Protein AF-A0AA51U1P5-F1 (afdb_monomer_lite)

Radius of gyration: 16.76 Å; chains: 1; bounding box: 39×20×48 Å

Secondary structure (DSSP, 8-state):
--HHHHHHHHHHHHHHHHHHHHHHHHHHHHHHHHTT---HHHHHHHHHHHHHHHHHHHHHHHHHHHHHHHHH-STHHHHHS-HHHHHHHHHHHHHHHHHHHHHHHHHHHHTT-TTHHHHHHHHHHHHHHHHHHHHHHHHHHH-

Structure (mmCIF, N/CA/C/O backbone):
data_AF-A0AA51U1P5-F1
#
_entry.id   AF-A0AA51U1P5-F1
#
loop_
_atom_site.group_PDB
_atom_site.id
_atom_site.type_symbol
_atom_site.label_atom_id
_atom_site.label_alt_id
_atom_site.label_comp_id
_atom_site.label_asym_id
_atom_site.label_entity_id
_atom_site.label_seq_id
_atom_site.pdbx_PDB_ins_code
_atom_site.Cartn_x
_atom_site.Cartn_y
_atom_site.Cartn_z
_atom_site.occupancy
_atom_site.B_iso_or_equiv
_atom_site.auth_seq_id
_atom_site.auth_comp_id
_atom_site.auth_asym_id
_atom_site.auth_atom_id
_atom_site.pdbx_PDB_model_num
ATOM 1 N N . MET A 1 1 ? 10.752 7.953 -23.732 1.00 62.84 1 MET A N 1
ATOM 2 C CA . MET A 1 1 ? 9.687 6.988 -23.370 1.00 62.84 1 MET A CA 1
ATOM 3 C C . MET A 1 1 ? 8.510 7.213 -24.301 1.00 62.84 1 MET A C 1
ATOM 5 O O . MET A 1 1 ? 8.144 8.365 -24.485 1.00 62.84 1 MET A O 1
ATOM 9 N N . GLY A 1 2 ? 7.945 6.164 -24.907 1.00 87.19 2 GLY A N 1
ATOM 10 C CA . GLY A 1 2 ? 6.684 6.298 -25.647 1.00 87.19 2 GLY A CA 1
ATOM 11 C C . GLY A 1 2 ? 5.514 6.608 -24.707 1.00 87.19 2 GLY A C 1
ATOM 12 O O . GLY A 1 2 ? 5.591 6.294 -23.517 1.00 87.19 2 GLY A O 1
ATOM 13 N N . ILE A 1 3 ? 4.432 7.190 -25.235 1.00 91.81 3 ILE A N 1
ATOM 14 C CA . ILE A 1 3 ? 3.261 7.616 -24.445 1.00 91.81 3 ILE A CA 1
ATOM 15 C C . ILE A 1 3 ? 2.675 6.490 -23.579 1.00 91.81 3 ILE A C 1
ATOM 17 O O . ILE A 1 3 ? 2.326 6.719 -22.426 1.00 91.81 3 ILE A O 1
ATOM 21 N N . VAL A 1 4 ? 2.679 5.254 -24.087 1.00 89.25 4 VAL A N 1
ATOM 22 C CA . VAL A 1 4 ? 2.234 4.056 -23.358 1.00 89.25 4 VAL A CA 1
ATOM 23 C C . VAL A 1 4 ? 3.053 3.831 -22.083 1.00 89.25 4 VAL A C 1
ATOM 25 O O . VAL A 1 4 ? 2.482 3.622 -21.017 1.00 89.25 4 VAL A O 1
ATOM 28 N N . ASN A 1 5 ? 4.383 3.936 -22.152 1.00 90.06 5 ASN A N 1
ATOM 29 C CA . ASN A 1 5 ? 5.251 3.728 -20.988 1.00 90.06 5 ASN A CA 1
ATOM 30 C C . ASN A 1 5 ? 5.085 4.841 -19.947 1.00 90.06 5 ASN A C 1
ATOM 32 O O . ASN A 1 5 ? 5.134 4.562 -18.752 1.00 90.06 5 ASN A O 1
ATOM 36 N N . SER A 1 6 ? 4.846 6.080 -20.384 1.00 92.50 6 SER A N 1
ATOM 37 C CA . SER A 1 6 ? 4.551 7.194 -19.477 1.00 92.50 6 SER A CA 1
ATOM 38 C C . SER A 1 6 ? 3.216 6.999 -18.751 1.00 92.50 6 SER A C 1
ATOM 40 O O . SER A 1 6 ? 3.145 7.216 -17.544 1.00 92.50 6 SER A O 1
ATOM 42 N N . LEU A 1 7 ? 2.175 6.534 -19.455 1.00 94.00 7 LEU A N 1
ATOM 43 C CA . LEU A 1 7 ? 0.873 6.222 -18.854 1.00 94.00 7 LEU A CA 1
ATOM 44 C C . LEU A 1 7 ? 0.958 5.046 -17.872 1.00 94.00 7 LEU A C 1
ATOM 46 O O . LEU A 1 7 ? 0.391 5.121 -16.785 1.00 94.00 7 LEU A O 1
ATOM 50 N N . LEU A 1 8 ? 1.703 3.990 -18.213 1.00 94.12 8 LEU A N 1
ATOM 51 C CA . LEU A 1 8 ? 1.937 2.857 -17.312 1.00 94.12 8 LEU A CA 1
ATOM 52 C C . LEU A 1 8 ? 2.691 3.280 -16.051 1.00 94.12 8 LEU A C 1
ATOM 54 O O . LEU A 1 8 ? 2.328 2.859 -14.955 1.00 94.12 8 LEU A O 1
ATOM 58 N N . LEU A 1 9 ? 3.712 4.128 -16.193 1.00 93.81 9 LEU A N 1
ATOM 59 C CA . LEU A 1 9 ? 4.448 4.663 -15.053 1.00 93.81 9 LEU A CA 1
ATOM 60 C C . LEU A 1 9 ? 3.543 5.525 -14.168 1.00 93.81 9 LEU A C 1
ATOM 62 O O . LEU A 1 9 ? 3.550 5.353 -12.953 1.00 93.81 9 LEU A O 1
ATOM 66 N N . ALA A 1 10 ? 2.729 6.403 -14.761 1.00 95.88 10 ALA A N 1
ATOM 67 C CA . ALA A 1 10 ? 1.769 7.216 -14.020 1.00 95.88 10 ALA A CA 1
ATOM 68 C C . ALA A 1 10 ? 0.754 6.344 -13.262 1.00 95.88 10 ALA A C 1
ATOM 70 O O . ALA A 1 10 ? 0.528 6.565 -12.074 1.00 95.88 10 ALA A O 1
ATOM 71 N N . ALA A 1 11 ? 0.204 5.314 -13.911 1.00 96.56 11 ALA A N 1
ATOM 72 C CA . ALA A 1 11 ? -0.702 4.356 -13.283 1.00 96.56 11 ALA A CA 1
ATOM 73 C C . ALA A 1 11 ? -0.036 3.589 -12.125 1.00 96.56 11 ALA A C 1
ATOM 75 O O . ALA A 1 11 ? -0.654 3.413 -11.078 1.00 96.56 11 ALA A O 1
ATOM 76 N N . HIS A 1 12 ? 1.229 3.184 -12.279 1.00 96.38 12 HIS A N 1
ATOM 77 C CA . HIS A 1 12 ? 2.003 2.518 -11.224 1.00 96.38 12 HIS A CA 1
ATOM 78 C C . HIS A 1 12 ? 2.249 3.443 -10.026 1.00 96.38 12 HIS A C 1
ATOM 80 O O . HIS A 1 12 ? 2.062 3.064 -8.874 1.00 96.38 12 HIS A O 1
ATOM 86 N N . LEU A 1 13 ? 2.642 4.694 -10.273 1.00 96.25 13 LEU A N 1
ATOM 87 C CA . LEU A 1 13 ? 2.868 5.664 -9.201 1.00 96.25 13 LEU A CA 1
ATOM 88 C C . LEU A 1 13 ? 1.561 6.030 -8.487 1.00 96.25 13 LEU A C 1
ATOM 90 O O . LEU A 1 13 ? 1.544 6.117 -7.261 1.00 96.25 13 LEU A O 1
ATOM 94 N N . ALA A 1 14 ? 0.460 6.174 -9.229 1.00 97.50 14 ALA A N 1
ATOM 95 C CA . ALA A 1 14 ? -0.865 6.385 -8.656 1.00 97.50 14 ALA A CA 1
ATOM 96 C C . ALA A 1 14 ? -1.302 5.191 -7.793 1.00 97.50 14 ALA A C 1
ATOM 98 O O . ALA A 1 14 ? -1.745 5.382 -6.661 1.00 97.50 14 ALA A O 1
ATOM 99 N N . GLY A 1 15 ? -1.114 3.962 -8.285 1.00 97.44 15 GLY A N 1
ATOM 100 C CA . GLY A 1 15 ? -1.401 2.746 -7.528 1.00 97.44 15 GLY A CA 1
ATOM 101 C C . GLY A 1 15 ? -0.574 2.654 -6.246 1.00 97.44 15 GLY A C 1
ATOM 102 O O . GLY A 1 15 ? -1.113 2.391 -5.172 1.00 97.44 15 GLY A O 1
ATOM 103 N N . LEU A 1 16 ? 0.724 2.961 -6.319 1.00 96.38 16 LEU A N 1
ATOM 104 C CA . LEU A 1 16 ? 1.597 3.018 -5.148 1.00 96.38 16 LEU A CA 1
ATOM 105 C C . LEU A 1 16 ? 1.145 4.078 -4.131 1.00 96.38 16 LEU A C 1
ATOM 107 O O . LEU A 1 16 ? 1.084 3.781 -2.939 1.00 96.38 16 LEU A O 1
ATOM 111 N N . ALA A 1 17 ? 0.777 5.279 -4.583 1.00 97.31 17 ALA A N 1
ATOM 112 C CA . ALA A 1 17 ? 0.273 6.339 -3.710 1.00 97.31 17 ALA A CA 1
ATOM 113 C C . ALA A 1 17 ? -1.030 5.932 -2.999 1.00 97.31 17 ALA A C 1
ATOM 115 O O . ALA A 1 17 ? -1.176 6.176 -1.800 1.00 97.31 17 ALA A O 1
ATOM 116 N N . MET A 1 18 ? -1.943 5.256 -3.705 1.00 97.69 18 MET A N 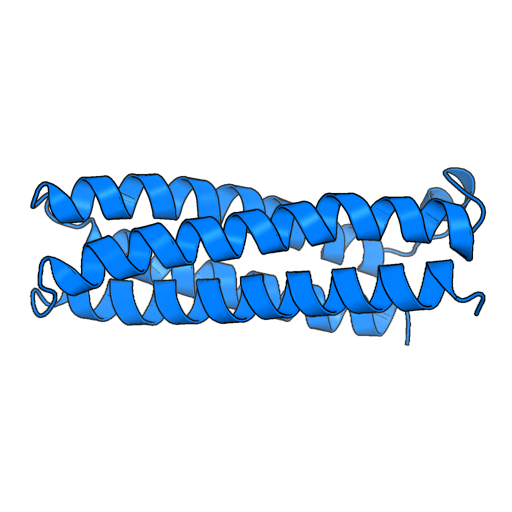1
ATOM 117 C CA . MET A 1 18 ? -3.169 4.704 -3.118 1.00 97.69 18 MET A CA 1
ATOM 118 C C . MET A 1 18 ? -2.866 3.684 -2.017 1.00 97.69 18 MET A C 1
ATOM 120 O O . MET A 1 18 ? -3.455 3.764 -0.941 1.00 97.69 18 MET A O 1
ATOM 124 N N . ILE A 1 19 ? -1.920 2.767 -2.246 1.00 96.81 19 ILE A N 1
ATOM 125 C CA . ILE A 1 19 ? -1.519 1.769 -1.244 1.00 96.81 19 ILE A CA 1
ATOM 126 C C . ILE A 1 19 ? -0.903 2.448 -0.017 1.00 96.81 19 ILE A C 1
ATOM 128 O O . ILE A 1 19 ? -1.294 2.147 1.110 1.00 96.81 19 ILE A O 1
ATOM 132 N N . VAL A 1 20 ? 0.028 3.389 -0.209 1.00 96.69 20 VAL A N 1
ATOM 133 C CA . VAL A 1 20 ? 0.652 4.127 0.903 1.00 96.69 20 VAL A CA 1
ATOM 134 C C . VAL A 1 20 ? -0.417 4.852 1.721 1.00 96.69 20 VAL A C 1
ATOM 136 O O . VAL A 1 20 ? -0.481 4.679 2.937 1.00 96.69 20 VAL A O 1
ATOM 139 N N . GLY A 1 21 ? -1.309 5.595 1.061 1.00 96.31 21 GLY A N 1
ATOM 140 C CA . GLY A 1 21 ? -2.409 6.285 1.731 1.00 96.31 21 GLY A CA 1
ATOM 141 C C . GLY A 1 21 ? -3.310 5.320 2.502 1.00 96.31 21 GLY A C 1
ATOM 142 O O . GLY A 1 21 ? -3.609 5.557 3.673 1.00 96.31 21 GLY A O 1
ATOM 143 N N . ALA A 1 22 ? -3.681 4.196 1.884 1.00 96.25 22 ALA A N 1
ATOM 144 C CA . ALA A 1 22 ? -4.514 3.188 2.522 1.00 96.25 22 ALA A CA 1
ATOM 145 C C . ALA A 1 22 ? -3.847 2.604 3.773 1.00 96.25 22 ALA A C 1
ATOM 147 O O . ALA A 1 22 ? -4.458 2.596 4.836 1.00 96.25 22 ALA A O 1
ATOM 148 N N . THR A 1 23 ? -2.582 2.186 3.691 1.00 95.62 23 THR A N 1
ATOM 149 C CA . THR A 1 23 ? -1.863 1.594 4.835 1.00 95.62 23 THR A CA 1
ATOM 150 C C . THR A 1 23 ? -1.710 2.551 6.019 1.00 95.62 23 THR A C 1
ATOM 152 O O . THR A 1 23 ? -1.909 2.139 7.163 1.00 95.62 23 THR A O 1
ATOM 155 N N . LEU A 1 24 ? -1.458 3.842 5.773 1.00 96.38 24 LEU A N 1
ATOM 156 C CA . LEU A 1 24 ? -1.403 4.857 6.830 1.00 96.38 24 LEU A CA 1
ATOM 157 C C . LEU A 1 24 ? -2.764 5.070 7.499 1.00 96.38 24 LEU A C 1
ATOM 159 O O . LEU A 1 24 ? -2.844 5.179 8.725 1.00 96.38 24 LEU A O 1
ATOM 163 N N . VAL A 1 25 ? -3.841 5.099 6.709 1.00 95.94 25 VAL A N 1
ATOM 164 C CA . VAL A 1 25 ? -5.198 5.201 7.252 1.00 95.94 25 VAL A CA 1
ATOM 165 C C . VAL A 1 25 ? -5.552 3.952 8.054 1.00 95.94 25 VAL A C 1
ATOM 167 O O . VAL A 1 25 ? -6.085 4.094 9.149 1.00 95.94 25 VAL A O 1
ATOM 170 N N . LEU A 1 26 ? -5.210 2.749 7.579 1.00 94.50 26 LEU A N 1
ATOM 171 C CA . LEU A 1 26 ? -5.398 1.501 8.329 1.00 94.50 26 LEU A CA 1
ATOM 172 C C . LEU A 1 26 ? -4.685 1.560 9.682 1.00 94.50 26 LEU A C 1
ATOM 174 O O . LEU A 1 26 ? -5.299 1.272 10.705 1.00 94.50 26 LEU A O 1
ATOM 178 N N . TRP A 1 27 ? -3.422 1.993 9.702 1.00 96.25 27 TRP A N 1
ATOM 179 C CA . TRP A 1 27 ? -2.650 2.114 10.936 1.00 96.25 27 TRP A CA 1
ATOM 180 C C . TRP A 1 27 ? -3.337 3.051 11.938 1.00 96.25 27 TRP A C 1
ATOM 182 O O . TRP A 1 27 ? -3.596 2.672 13.080 1.00 96.25 27 TRP A O 1
ATOM 192 N N . ARG A 1 28 ? -3.705 4.260 11.498 1.00 96.19 28 ARG A N 1
ATOM 193 C CA . ARG A 1 28 ? -4.334 5.268 12.364 1.00 96.19 28 ARG A CA 1
ATOM 194 C C . ARG A 1 28 ? -5.743 4.875 12.802 1.00 96.19 28 ARG A C 1
ATOM 196 O O . ARG A 1 28 ? -6.058 4.987 13.984 1.00 96.19 28 ARG A O 1
ATOM 203 N N . ALA A 1 29 ? -6.577 4.400 11.880 1.00 94.12 29 ALA A N 1
ATOM 204 C CA . ALA A 1 29 ? -7.941 3.967 12.172 1.00 94.12 29 ALA A CA 1
ATOM 205 C C . ALA A 1 29 ? -7.957 2.756 13.113 1.00 94.12 29 ALA A C 1
ATOM 207 O O . ALA A 1 29 ? -8.777 2.707 14.026 1.00 94.12 29 ALA A O 1
ATOM 208 N N . GLY A 1 30 ? -7.023 1.818 12.936 1.00 93.31 30 GLY A N 1
ATOM 209 C CA . GLY A 1 30 ? -6.834 0.690 13.842 1.00 93.31 30 GLY A CA 1
ATOM 210 C C . GLY A 1 30 ? -6.553 1.137 15.272 1.00 93.31 30 GLY A C 1
ATOM 211 O O . GLY A 1 30 ? -7.221 0.668 16.185 1.00 93.31 30 GLY A O 1
ATOM 212 N N . GLY A 1 31 ? -5.646 2.101 15.464 1.00 94.25 31 GLY A N 1
ATOM 213 C CA . GLY A 1 31 ? -5.330 2.623 16.797 1.00 94.25 31 GLY A CA 1
ATOM 214 C C . GLY A 1 31 ? -6.508 3.336 17.471 1.00 94.25 31 GLY A C 1
ATOM 215 O O . GLY A 1 31 ? -6.713 3.189 18.672 1.00 94.25 31 GLY A O 1
ATOM 216 N N . VAL A 1 32 ? -7.331 4.061 16.704 1.00 95.00 32 VAL A N 1
ATOM 217 C CA . VAL A 1 32 ? -8.577 4.668 17.220 1.00 95.00 32 VAL A CA 1
ATOM 218 C C . VAL A 1 32 ? -9.579 3.585 17.637 1.00 95.00 32 VAL A C 1
ATOM 220 O O . VAL A 1 32 ? -10.154 3.652 18.721 1.00 95.00 32 VAL A O 1
ATOM 223 N N . LEU A 1 33 ? -9.757 2.546 16.814 1.00 93.12 33 LEU A N 1
ATOM 224 C CA . LEU A 1 33 ? -10.623 1.409 17.146 1.00 93.12 33 LEU A CA 1
ATOM 225 C C . LEU A 1 33 ? -10.103 0.620 18.356 1.00 93.12 33 LEU A C 1
ATOM 227 O O . LEU A 1 33 ? -10.899 0.181 19.178 1.00 93.12 33 LEU A O 1
ATOM 231 N N . ALA A 1 34 ? -8.785 0.460 18.492 1.00 93.06 34 ALA A N 1
ATOM 232 C CA . ALA A 1 34 ? -8.159 -0.245 19.610 1.00 93.06 34 ALA A CA 1
ATOM 233 C C . ALA A 1 34 ? -8.413 0.444 20.959 1.00 93.06 34 ALA A C 1
ATOM 235 O O . ALA A 1 34 ? -8.504 -0.231 21.981 1.00 93.06 34 ALA A O 1
ATOM 236 N N . ARG A 1 35 ? -8.568 1.773 20.959 1.00 93.00 35 ARG A N 1
ATOM 237 C CA . ARG A 1 35 ? -8.923 2.563 22.147 1.00 93.00 35 ARG A CA 1
ATOM 238 C C . ARG A 1 35 ? -10.427 2.613 22.435 1.00 93.00 35 ARG A C 1
ATOM 240 O O . ARG A 1 35 ? -10.830 3.241 23.405 1.00 93.00 35 ARG A O 1
ATOM 247 N N . GLY A 1 36 ? -11.263 1.987 21.602 1.00 89.06 36 GLY A N 1
ATOM 248 C CA . GLY A 1 36 ? -12.723 2.067 21.727 1.00 89.06 36 GLY A CA 1
ATOM 249 C C . GLY A 1 36 ? -13.307 3.431 21.335 1.00 89.06 36 GLY A C 1
ATOM 250 O O . GLY A 1 36 ? -14.480 3.691 21.573 1.00 89.06 36 GLY A O 1
ATOM 251 N N . GLU A 1 37 ? -12.510 4.301 20.711 1.00 89.75 37 GLU A N 1
ATOM 252 C CA . GLU A 1 37 ? -12.908 5.654 20.291 1.00 89.75 37 GLU A CA 1
ATOM 253 C C . GLU A 1 37 ? -13.589 5.660 18.907 1.00 89.75 37 GLU A C 1
ATOM 255 O O . GLU A 1 37 ? -14.048 6.694 18.420 1.00 89.75 37 GLU A O 1
ATOM 260 N N . GLY A 1 38 ? -13.614 4.515 18.220 1.00 84.06 38 GLY A N 1
ATOM 261 C CA . GLY A 1 38 ? -14.104 4.401 16.851 1.00 84.06 38 GLY A CA 1
ATOM 262 C C . GLY A 1 38 ? -15.591 4.066 16.762 1.00 84.06 38 GLY A C 1
ATOM 263 O O . GLY A 1 38 ? -16.050 3.079 17.324 1.00 84.06 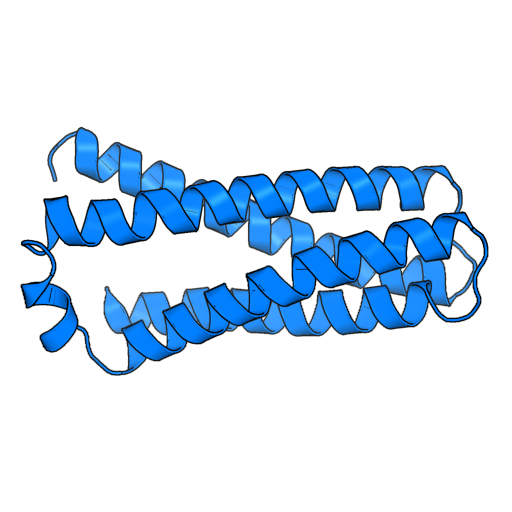38 GLY A O 1
ATOM 264 N N . GLY A 1 39 ? -16.338 4.855 15.986 1.00 87.00 39 GLY A N 1
ATOM 265 C CA . GLY A 1 39 ? -17.748 4.591 15.683 1.00 87.00 39 GLY A CA 1
ATOM 266 C C . GLY A 1 39 ? -17.985 3.854 14.351 1.00 87.00 39 GLY A C 1
ATOM 267 O O . GLY A 1 39 ? -17.054 3.646 13.564 1.00 87.00 39 GLY A O 1
ATOM 268 N N . PRO A 1 40 ? -19.255 3.550 14.010 1.00 87.12 40 PRO A N 1
ATOM 269 C CA . PRO A 1 40 ? -19.631 2.864 12.765 1.00 87.12 40 PRO A CA 1
ATOM 270 C C . PRO A 1 40 ? -19.191 3.582 11.479 1.00 87.12 40 PRO A C 1
ATOM 272 O O . PRO A 1 40 ? -19.029 2.958 10.431 1.00 87.12 40 PRO A O 1
ATOM 275 N N . GLY A 1 41 ? -19.010 4.905 11.534 1.00 90.94 41 GLY A N 1
ATOM 276 C CA . GLY A 1 41 ? -18.479 5.679 10.412 1.00 90.94 41 GLY A CA 1
ATOM 277 C C . GLY A 1 41 ? -17.028 5.318 10.084 1.00 90.94 41 GLY A C 1
ATOM 278 O O . GLY A 1 41 ? -16.677 5.203 8.911 1.00 90.94 41 GLY A O 1
ATOM 279 N N . LEU A 1 42 ? -16.204 5.069 11.107 1.00 92.44 42 LEU A N 1
ATOM 280 C CA . LEU A 1 42 ? -14.785 4.754 10.945 1.00 92.44 42 LEU A CA 1
ATOM 281 C C . LEU A 1 42 ? -14.575 3.353 10.363 1.00 92.44 42 LEU A C 1
ATOM 283 O O . LEU A 1 42 ? -13.725 3.175 9.494 1.00 92.44 42 LEU A O 1
ATOM 287 N N . THR A 1 43 ? -15.375 2.367 10.778 1.00 90.12 43 THR A N 1
ATOM 288 C CA . THR A 1 43 ? -15.294 1.007 10.220 1.00 90.12 43 THR A CA 1
ATOM 289 C C . THR A 1 43 ? -15.727 0.967 8.753 1.00 90.12 43 THR A C 1
ATOM 291 O O . THR A 1 43 ? -15.045 0.352 7.936 1.00 90.12 43 THR A O 1
ATOM 294 N N . ARG A 1 44 ? -16.781 1.709 8.377 1.00 90.44 44 ARG A N 1
ATOM 295 C CA . ARG A 1 44 ? -17.188 1.883 6.967 1.00 90.44 44 ARG A CA 1
ATOM 296 C C . ARG A 1 44 ? -16.135 2.612 6.136 1.00 90.44 44 ARG A C 1
ATOM 298 O O . ARG A 1 44 ? -15.924 2.263 4.976 1.00 90.44 44 ARG A O 1
ATOM 305 N N . LEU A 1 45 ? -15.490 3.635 6.702 1.00 92.25 45 LEU A N 1
ATOM 306 C CA . LEU A 1 45 ? -14.376 4.312 6.041 1.00 92.25 45 LEU A CA 1
ATOM 307 C C . LEU A 1 45 ? -13.224 3.332 5.804 1.00 92.25 45 LEU A C 1
ATOM 309 O O . LEU A 1 45 ? -12.723 3.261 4.688 1.00 92.25 45 LEU A O 1
ATOM 313 N N . GLY A 1 46 ? -12.860 2.541 6.815 1.00 91.12 46 GLY A N 1
ATOM 314 C CA . GLY A 1 46 ? -11.835 1.507 6.700 1.00 91.12 46 GLY A CA 1
ATOM 315 C C . GLY A 1 46 ? -12.119 0.508 5.580 1.00 91.12 46 GLY A C 1
ATOM 316 O O . GLY A 1 46 ? -11.252 0.275 4.745 1.00 91.12 46 GLY A O 1
ATOM 317 N N . GLU A 1 47 ? -13.349 -0.005 5.483 1.00 90.62 47 GLU A N 1
ATOM 318 C CA . GLU A 1 47 ? -13.767 -0.890 4.383 1.00 90.62 47 GLU A CA 1
ATOM 319 C C . GLU A 1 47 ? -13.568 -0.239 3.001 1.00 90.62 47 GLU A C 1
ATOM 321 O O . GLU A 1 47 ? -13.050 -0.875 2.086 1.00 90.62 47 GLU A O 1
ATOM 326 N N . ARG A 1 48 ? -13.919 1.044 2.842 1.00 93.62 48 ARG A N 1
ATOM 327 C CA . ARG A 1 48 ? -13.711 1.779 1.578 1.00 93.62 48 ARG A CA 1
ATOM 328 C C . ARG A 1 48 ? -12.233 2.001 1.271 1.00 93.62 48 ARG A C 1
ATOM 330 O O . ARG A 1 48 ? -11.823 1.923 0.117 1.00 93.62 48 ARG A O 1
ATOM 337 N N . VAL A 1 49 ? -11.441 2.277 2.300 1.00 94.88 49 VAL A N 1
ATOM 338 C CA . VAL A 1 49 ? -9.992 2.466 2.189 1.00 94.88 49 VAL A CA 1
ATOM 339 C C . VAL A 1 49 ? -9.302 1.171 1.764 1.00 94.88 49 VAL A C 1
ATOM 341 O O . VAL A 1 49 ? -8.357 1.220 0.983 1.00 94.88 49 VAL A O 1
ATOM 344 N N . ILE A 1 50 ? -9.794 0.016 2.212 1.00 94.31 50 ILE A N 1
ATOM 345 C CA . ILE A 1 50 ? -9.294 -1.288 1.761 1.00 94.31 50 ILE A CA 1
ATOM 346 C C . ILE A 1 50 ? -9.558 -1.473 0.270 1.00 94.31 50 ILE A C 1
ATOM 348 O O . ILE A 1 50 ? -8.629 -1.800 -0.455 1.00 94.31 50 ILE A O 1
ATOM 352 N N . VAL A 1 51 ? -10.768 -1.158 -0.208 1.00 94.69 51 VAL A N 1
ATOM 353 C CA . VAL A 1 51 ? -11.077 -1.208 -1.650 1.00 94.69 51 VAL A CA 1
ATOM 354 C C . VAL A 1 51 ? -10.154 -0.283 -2.446 1.00 94.69 51 VAL A C 1
ATOM 356 O O . VAL A 1 51 ? -9.656 -0.666 -3.501 1.00 94.69 51 VAL A O 1
ATOM 359 N N . LEU A 1 52 ? -9.879 0.923 -1.940 1.00 95.44 52 LEU A N 1
ATOM 360 C CA . LEU A 1 52 ? -8.919 1.838 -2.564 1.00 95.44 52 LEU A CA 1
ATOM 361 C C . LEU A 1 52 ? -7.509 1.227 -2.630 1.00 95.44 52 LEU A C 1
ATOM 363 O O . LEU A 1 52 ? -6.840 1.319 -3.659 1.00 95.44 52 LEU A O 1
ATOM 367 N N . GLY A 1 53 ? -7.070 0.587 -1.546 1.00 95.44 53 GLY A N 1
ATOM 368 C CA . GLY A 1 53 ? -5.806 -0.138 -1.490 1.00 95.44 53 GLY A CA 1
ATOM 369 C C . GLY A 1 53 ? -5.744 -1.305 -2.480 1.00 95.44 53 GLY A C 1
ATOM 370 O O . GLY A 1 53 ? -4.738 -1.455 -3.171 1.00 95.44 53 GLY A O 1
ATOM 371 N N . ASP A 1 54 ? -6.825 -2.077 -2.608 1.00 96.00 54 ASP A N 1
ATOM 372 C CA . ASP A 1 54 ? -6.943 -3.196 -3.549 1.00 96.00 54 ASP A CA 1
ATOM 373 C C . ASP A 1 54 ? -6.894 -2.718 -5.007 1.00 96.00 54 ASP A C 1
ATOM 375 O O . ASP A 1 54 ? -6.217 -3.326 -5.837 1.00 96.00 54 ASP A O 1
ATOM 379 N N . ILE A 1 55 ? -7.539 -1.588 -5.324 1.00 97.12 55 ILE A N 1
ATOM 380 C CA . ILE A 1 55 ? -7.429 -0.942 -6.642 1.00 97.12 55 ILE A CA 1
ATOM 381 C C . ILE A 1 55 ? -5.976 -0.536 -6.910 1.00 97.12 55 ILE A C 1
ATOM 383 O O . ILE A 1 55 ? -5.445 -0.818 -7.986 1.00 97.12 55 ILE A O 1
ATOM 387 N N . GLY A 1 56 ? -5.310 0.085 -5.932 1.00 97.25 56 GLY A N 1
ATOM 388 C CA . GLY A 1 56 ? -3.902 0.461 -6.047 1.00 97.25 56 GLY A CA 1
ATOM 389 C C . GLY A 1 56 ? -2.976 -0.743 -6.253 1.00 97.25 56 GLY A C 1
ATOM 390 O O . GLY A 1 56 ? -2.066 -0.694 -7.086 1.00 97.25 56 GLY A O 1
ATOM 391 N N . LEU A 1 57 ? -3.237 -1.853 -5.556 1.00 96.81 57 LEU A N 1
ATOM 392 C CA . LEU A 1 57 ? -2.538 -3.124 -5.758 1.00 96.81 57 LEU A CA 1
ATOM 393 C C . LEU A 1 57 ? -2.781 -3.683 -7.156 1.00 96.81 57 LEU A C 1
ATOM 395 O O . LEU A 1 57 ? -1.818 -4.067 -7.814 1.00 96.81 57 LEU A O 1
ATOM 399 N N . GLY A 1 58 ? -4.027 -3.689 -7.629 1.00 97.12 58 GLY A N 1
ATOM 400 C CA . GLY A 1 58 ? -4.369 -4.116 -8.984 1.00 97.12 58 GLY A CA 1
ATOM 401 C C . GLY A 1 58 ? -3.624 -3.301 -10.041 1.00 97.12 58 GLY A C 1
ATOM 402 O O . GLY A 1 58 ? -3.004 -3.869 -10.940 1.00 97.12 58 GLY A O 1
ATOM 403 N N . LEU A 1 59 ? -3.586 -1.973 -9.882 1.00 97.19 59 LEU A N 1
ATOM 404 C CA . LEU A 1 59 ? -2.802 -1.094 -10.750 1.00 97.19 59 LEU A CA 1
ATOM 405 C C . LEU A 1 59 ? -1.323 -1.481 -10.751 1.00 97.19 59 LEU A C 1
ATOM 407 O O . LEU A 1 59 ? -0.740 -1.589 -11.826 1.00 97.19 59 LEU A O 1
ATOM 411 N N . ASN A 1 60 ? -0.714 -1.738 -9.593 1.00 96.12 60 ASN A N 1
ATOM 412 C CA . ASN A 1 60 ? 0.703 -2.101 -9.505 1.00 96.12 60 ASN A CA 1
ATOM 413 C C . ASN A 1 60 ? 1.018 -3.489 -10.066 1.00 96.12 60 ASN A C 1
ATOM 415 O O . ASN A 1 60 ? 2.022 -3.642 -10.767 1.00 96.12 60 ASN A O 1
ATOM 419 N N . TRP A 1 61 ? 0.157 -4.471 -9.802 1.00 96.69 61 TRP A N 1
ATOM 420 C CA . TRP A 1 61 ? 0.280 -5.834 -10.318 1.00 96.69 61 TRP A CA 1
ATOM 421 C C . TRP A 1 61 ? 0.103 -5.915 -11.832 1.00 96.69 61 TRP A C 1
ATOM 423 O O . TRP A 1 61 ? 0.673 -6.807 -12.449 1.00 96.69 61 TRP A O 1
ATOM 433 N N . ILE A 1 62 ? -0.631 -4.983 -12.444 1.00 96.19 62 ILE A N 1
ATOM 434 C CA . ILE A 1 62 ? -0.774 -4.907 -13.902 1.00 96.19 62 ILE A CA 1
ATOM 435 C C . ILE A 1 62 ? 0.349 -4.054 -14.502 1.00 96.19 62 ILE A C 1
ATOM 437 O O . ILE A 1 62 ? 1.121 -4.519 -15.338 1.00 96.19 62 ILE A O 1
ATOM 441 N N . SER A 1 63 ? 0.483 -2.802 -14.061 1.00 94.94 63 SER A N 1
ATOM 442 C CA . SER A 1 63 ? 1.429 -1.846 -14.653 1.00 94.94 63 SER A CA 1
ATOM 443 C C . SER A 1 63 ? 2.896 -2.244 -14.470 1.00 94.94 63 SER A C 1
ATOM 445 O O . SER A 1 63 ? 3.701 -1.983 -15.362 1.00 94.94 63 SER A O 1
ATOM 447 N N . GLY A 1 64 ? 3.252 -2.891 -13.353 1.00 91.00 64 GLY A N 1
ATOM 448 C CA . GLY A 1 64 ? 4.617 -3.330 -13.063 1.00 91.00 64 GLY A CA 1
ATOM 449 C C . GLY A 1 64 ? 5.131 -4.344 -14.090 1.00 91.00 64 GLY A C 1
ATOM 450 O O . GLY A 1 64 ? 6.077 -4.029 -14.814 1.00 91.00 64 GLY A O 1
ATOM 451 N N . PRO A 1 65 ? 4.501 -5.527 -14.212 1.00 91.19 65 PRO A N 1
ATOM 452 C CA . PRO A 1 65 ? 4.861 -6.515 -15.224 1.00 91.19 65 PRO A CA 1
ATOM 453 C C . PRO A 1 65 ? 4.795 -5.959 -16.643 1.00 91.19 65 PRO A C 1
ATOM 455 O O . PRO A 1 65 ? 5.744 -6.147 -17.399 1.00 91.19 65 PRO A O 1
ATOM 458 N N . VAL A 1 66 ? 3.741 -5.213 -17.000 1.00 91.94 66 VAL A N 1
ATOM 459 C CA . VAL A 1 66 ? 3.616 -4.647 -18.354 1.00 91.94 66 VAL A CA 1
ATOM 460 C C . VAL A 1 66 ? 4.788 -3.713 -18.673 1.00 91.94 66 VAL A C 1
ATOM 462 O O . VAL A 1 66 ? 5.355 -3.826 -19.755 1.00 91.94 66 VAL A O 1
ATOM 465 N N . MET A 1 67 ? 5.235 -2.868 -17.735 1.00 89.69 67 MET A N 1
ATOM 466 C CA . MET A 1 67 ? 6.450 -2.065 -17.932 1.00 89.69 67 MET A CA 1
ATOM 467 C C . MET A 1 67 ? 7.706 -2.915 -18.120 1.00 89.69 67 MET A C 1
ATOM 469 O O . MET A 1 67 ? 8.574 -2.535 -18.903 1.00 89.69 67 MET A O 1
ATOM 473 N N . ILE A 1 68 ? 7.831 -4.054 -17.434 1.00 87.81 68 ILE A N 1
ATOM 474 C CA . ILE A 1 68 ? 8.966 -4.967 -17.641 1.00 87.81 68 ILE A CA 1
ATOM 475 C C . ILE A 1 68 ? 8.973 -5.480 -19.088 1.00 87.81 68 ILE A C 1
ATOM 477 O O . ILE A 1 68 ? 10.017 -5.469 -19.743 1.00 87.81 68 ILE A O 1
ATOM 481 N N . PHE A 1 69 ? 7.805 -5.810 -19.640 1.00 87.25 69 PHE A N 1
ATOM 482 C CA . PHE A 1 69 ? 7.681 -6.189 -21.048 1.00 87.25 69 PHE A CA 1
ATOM 483 C C . PHE A 1 69 ? 7.991 -5.052 -22.013 1.00 87.25 69 PHE A C 1
ATOM 485 O O . PHE A 1 69 ? 8.805 -5.226 -22.918 1.00 87.25 69 PHE A O 1
ATOM 492 N N . THR A 1 70 ? 7.370 -3.890 -21.829 1.00 88.00 70 THR A N 1
ATOM 493 C CA . THR A 1 70 ? 7.415 -2.813 -22.825 1.00 88.00 70 THR A CA 1
ATOM 494 C C . THR A 1 70 ? 8.670 -1.950 -22.749 1.00 88.00 70 THR A C 1
ATOM 496 O O . THR A 1 70 ? 9.014 -1.289 -23.728 1.00 88.00 70 THR A O 1
ATOM 499 N N . LYS A 1 71 ? 9.345 -1.901 -21.596 1.00 83.38 71 LYS A N 1
ATOM 500 C CA . LYS A 1 71 ? 10.541 -1.070 -21.386 1.00 83.38 71 LYS A CA 1
ATOM 501 C C . LYS A 1 71 ? 11.823 -1.888 -21.280 1.00 83.38 71 LYS A C 1
ATOM 503 O O . LYS A 1 71 ? 12.859 -1.400 -21.718 1.00 83.38 71 LYS A O 1
ATOM 508 N N . TYR A 1 72 ? 11.767 -3.090 -20.707 1.00 79.06 72 TYR A N 1
ATOM 509 C CA . TYR A 1 72 ? 12.966 -3.877 -20.399 1.00 79.06 72 TYR A CA 1
ATOM 510 C C . TYR A 1 72 ? 13.140 -5.119 -21.288 1.00 79.06 72 TYR A C 1
ATOM 512 O O . TYR A 1 72 ? 14.126 -5.830 -21.140 1.00 79.06 72 TYR A O 1
ATOM 520 N N . GLY A 1 73 ? 12.242 -5.361 -22.252 1.00 80.25 73 GLY A N 1
ATOM 521 C CA . GLY A 1 73 ? 12.403 -6.434 -23.242 1.00 80.25 73 GLY A CA 1
ATOM 522 C C . GLY A 1 73 ? 11.849 -7.797 -22.811 1.00 80.25 73 GLY A C 1
ATOM 523 O O . GLY A 1 73 ? 12.224 -8.818 -23.381 1.00 80.25 73 GLY A O 1
ATOM 524 N N . GLY A 1 74 ? 10.942 -7.836 -21.828 1.00 77.25 74 GLY A N 1
ATOM 525 C CA . GLY A 1 74 ? 10.195 -9.047 -21.463 1.00 77.25 74 GLY A CA 1
ATOM 526 C C . GLY A 1 74 ? 10.859 -9.922 -20.405 1.00 77.25 74 GLY A C 1
ATOM 527 O O . GLY A 1 74 ? 11.631 -9.444 -19.579 1.00 77.25 74 GLY A O 1
ATOM 528 N N . PHE A 1 75 ? 10.520 -11.217 -20.394 1.00 70.44 75 PHE A N 1
ATOM 529 C CA . PHE A 1 75 ? 10.924 -12.139 -19.325 1.00 70.44 75 PHE A CA 1
ATOM 530 C C . PHE A 1 75 ? 12.449 -12.283 -19.165 1.00 70.44 75 PHE A C 1
ATOM 532 O O . PHE A 1 75 ? 12.923 -12.501 -18.054 1.00 70.44 75 PHE A O 1
ATOM 539 N N . GLY A 1 76 ? 13.223 -12.082 -20.239 1.00 66.94 76 GLY A N 1
ATOM 540 C CA . GLY A 1 76 ? 14.690 -12.076 -20.180 1.00 66.94 76 GLY A CA 1
ATOM 541 C C . GLY A 1 76 ? 15.261 -10.963 -19.294 1.00 66.94 76 GLY A C 1
ATOM 542 O O . GLY A 1 76 ? 16.328 -11.133 -18.710 1.00 66.94 76 GLY A O 1
ATOM 543 N N . ALA A 1 77 ? 14.517 -9.869 -19.102 1.00 71.44 77 ALA A N 1
ATOM 544 C CA . ALA A 1 77 ? 14.900 -8.800 -18.189 1.00 71.44 77 ALA A CA 1
ATOM 545 C C . ALA A 1 77 ? 14.938 -9.265 -16.733 1.00 71.44 77 ALA A C 1
ATOM 547 O O . ALA A 1 77 ? 15.788 -8.804 -15.981 1.00 71.44 77 ALA A O 1
ATOM 548 N N . PHE A 1 78 ? 14.062 -10.194 -16.328 1.00 69.94 78 PHE A N 1
ATOM 549 C CA . PHE A 1 78 ? 13.963 -10.630 -14.930 1.00 69.94 78 PHE A CA 1
ATOM 550 C C . PHE A 1 78 ? 15.247 -11.281 -14.417 1.00 69.94 78 PHE A C 1
ATOM 552 O O . PHE A 1 78 ? 15.544 -11.167 -13.233 1.00 69.94 78 PHE A O 1
ATOM 559 N N .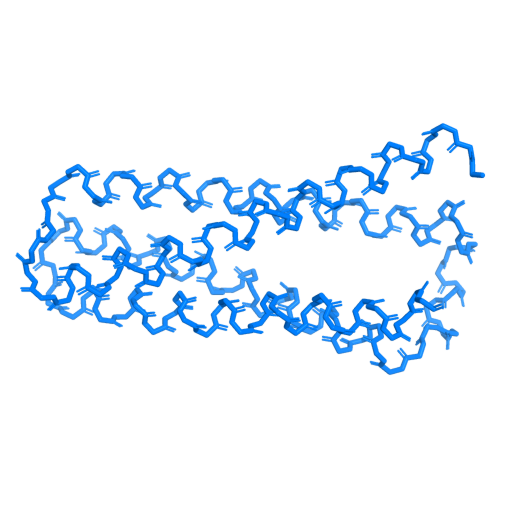 VAL A 1 79 ? 16.027 -11.906 -15.302 1.00 67.00 79 VAL A N 1
ATOM 560 C CA . VAL A 1 79 ? 17.330 -12.498 -14.960 1.00 67.00 79 VAL A CA 1
ATOM 561 C C . VAL A 1 79 ? 18.381 -11.412 -14.684 1.00 67.00 79 VAL A C 1
ATOM 563 O O . VAL A 1 79 ? 19.292 -11.626 -13.892 1.00 67.00 79 VAL A O 1
ATOM 566 N N . GLY A 1 80 ? 18.236 -10.233 -15.298 1.00 69.06 80 GLY A N 1
ATOM 567 C CA . GLY A 1 80 ? 19.101 -9.069 -15.081 1.00 69.06 80 GLY A CA 1
ATOM 568 C C . GLY A 1 80 ? 18.592 -8.082 -14.024 1.00 69.06 80 GLY A C 1
ATOM 569 O O . GLY A 1 80 ? 19.320 -7.166 -13.645 1.00 69.06 80 GLY A O 1
ATOM 570 N N . LEU A 1 81 ? 17.356 -8.241 -13.538 1.00 74.88 81 LEU A N 1
ATOM 571 C CA . LEU A 1 81 ? 16.811 -7.411 -12.467 1.00 74.88 81 LEU A CA 1
ATOM 572 C C . LEU A 1 81 ? 17.467 -7.828 -11.140 1.00 74.88 81 LEU A C 1
ATOM 574 O O . LEU A 1 81 ? 17.252 -8.931 -10.638 1.00 74.88 81 LEU A O 1
ATOM 578 N N . GLY A 1 82 ? 18.311 -6.943 -10.603 1.00 85.44 82 GLY A N 1
ATOM 579 C CA . GLY A 1 82 ? 19.121 -7.186 -9.407 1.00 85.44 82 GLY A CA 1
ATOM 580 C C . GLY A 1 82 ? 18.313 -7.470 -8.127 1.00 85.44 82 GLY A C 1
ATOM 581 O O . GLY A 1 82 ? 17.083 -7.397 -8.117 1.00 85.44 82 GLY A O 1
ATOM 582 N N . PRO A 1 83 ? 18.988 -7.752 -6.997 1.00 91.00 83 PRO A N 1
ATOM 583 C CA . PRO A 1 83 ? 18.343 -8.193 -5.751 1.00 91.00 83 PRO A CA 1
ATOM 584 C C . PRO A 1 83 ? 17.285 -7.214 -5.215 1.00 91.00 83 PRO A C 1
ATOM 586 O O . PRO A 1 83 ? 16.288 -7.634 -4.628 1.00 91.00 83 PRO A O 1
ATOM 589 N N . TRP A 1 84 ? 17.452 -5.915 -5.470 1.00 92.88 84 TRP A N 1
ATOM 590 C CA . TRP A 1 84 ? 16.498 -4.878 -5.073 1.00 92.88 84 TRP A CA 1
ATOM 591 C C . TRP A 1 84 ? 15.124 -5.027 -5.733 1.00 92.88 84 TRP A C 1
ATOM 593 O O . TRP A 1 84 ? 14.111 -4.762 -5.086 1.00 92.88 84 TRP A O 1
ATOM 603 N N . PHE A 1 85 ? 15.062 -5.528 -6.970 1.00 92.06 85 PHE A N 1
ATOM 604 C CA . PHE A 1 85 ? 13.794 -5.790 -7.648 1.00 92.06 85 PHE A CA 1
ATOM 605 C C . PHE A 1 85 ? 13.001 -6.889 -6.935 1.00 92.06 85 PHE A C 1
ATOM 607 O O . PHE A 1 85 ? 11.803 -6.750 -6.686 1.00 92.06 85 PHE A O 1
ATOM 614 N N . TRP A 1 86 ? 13.682 -7.973 -6.569 1.00 92.94 86 TRP A N 1
ATOM 615 C CA . TRP A 1 86 ? 13.066 -9.097 -5.871 1.00 92.94 86 TRP A CA 1
ATOM 616 C C . TRP A 1 86 ? 12.627 -8.712 -4.464 1.00 92.94 86 TRP A C 1
ATOM 618 O O . TRP A 1 86 ? 11.532 -9.080 -4.042 1.00 92.94 86 TRP A O 1
ATOM 628 N N . LEU A 1 87 ? 13.424 -7.894 -3.774 1.00 95.88 87 LEU A N 1
ATOM 629 C CA . LEU A 1 87 ? 13.043 -7.334 -2.483 1.00 95.88 87 LEU A CA 1
ATOM 630 C C . LEU A 1 87 ? 11.791 -6.445 -2.597 1.00 95.88 87 LEU A C 1
ATOM 632 O O . LEU A 1 87 ? 10.859 -6.599 -1.807 1.00 95.88 87 LEU A O 1
ATOM 636 N N . LYS A 1 88 ? 11.718 -5.577 -3.618 1.00 94.38 88 LYS A N 1
ATOM 637 C CA . LYS A 1 88 ? 10.514 -4.787 -3.929 1.00 94.38 88 LYS A CA 1
ATOM 638 C C . LYS A 1 88 ? 9.301 -5.695 -4.105 1.00 94.38 88 LYS A C 1
ATOM 640 O O . LYS A 1 88 ? 8.249 -5.445 -3.518 1.00 94.38 88 LYS A O 1
ATOM 645 N N . LEU A 1 89 ? 9.443 -6.743 -4.915 1.00 94.50 89 LEU A N 1
ATOM 646 C CA . LEU A 1 89 ? 8.357 -7.670 -5.214 1.00 94.50 89 LEU A CA 1
ATOM 647 C C . LEU A 1 89 ? 7.888 -8.415 -3.957 1.00 94.50 89 LEU A C 1
ATOM 649 O O . LEU A 1 89 ? 6.684 -8.535 -3.741 1.00 94.50 89 LEU A O 1
ATOM 653 N N . ALA A 1 90 ? 8.813 -8.835 -3.090 1.00 96.75 90 ALA A N 1
ATOM 654 C CA . ALA A 1 90 ? 8.486 -9.469 -1.816 1.00 96.75 90 ALA A CA 1
ATOM 655 C C . ALA A 1 90 ? 7.639 -8.548 -0.921 1.00 96.75 90 ALA A C 1
ATOM 657 O O . ALA A 1 90 ? 6.633 -8.985 -0.360 1.00 96.75 90 ALA A O 1
ATOM 658 N N . PHE A 1 91 ? 7.975 -7.255 -0.849 1.00 97.56 91 PHE A N 1
ATOM 659 C CA . PHE A 1 91 ? 7.155 -6.282 -0.125 1.00 97.56 91 PHE A CA 1
ATOM 660 C C . PHE A 1 91 ? 5.769 -6.078 -0.752 1.00 97.56 91 PHE A C 1
ATOM 662 O O . PHE A 1 91 ? 4.789 -5.970 -0.018 1.00 97.56 91 PHE A O 1
ATOM 669 N N . VAL A 1 92 ? 5.649 -6.066 -2.086 1.00 96.38 92 VAL A N 1
ATOM 670 C CA . VAL A 1 92 ? 4.345 -5.974 -2.778 1.00 96.38 92 VAL A CA 1
ATOM 671 C C . VAL A 1 92 ? 3.462 -7.194 -2.481 1.00 96.38 92 VAL A C 1
ATOM 673 O O . VAL A 1 92 ? 2.260 -7.053 -2.238 1.00 96.38 92 VAL A O 1
ATOM 676 N N . VAL A 1 93 ? 4.046 -8.393 -2.441 1.00 97.31 93 VAL A N 1
ATOM 677 C CA . VAL A 1 93 ? 3.332 -9.620 -2.056 1.00 97.31 93 VAL A CA 1
ATOM 678 C C . VAL A 1 93 ? 2.877 -9.548 -0.595 1.00 97.31 93 VAL A C 1
ATOM 680 O O . VAL A 1 93 ? 1.709 -9.813 -0.307 1.00 97.31 93 VAL A O 1
ATOM 683 N N . ALA A 1 94 ? 3.753 -9.118 0.319 1.00 97.31 94 ALA A N 1
ATOM 684 C CA . ALA A 1 94 ? 3.404 -8.939 1.729 1.00 97.31 94 ALA A CA 1
ATOM 685 C C . ALA A 1 94 ? 2.261 -7.924 1.916 1.00 97.31 94 ALA A C 1
ATOM 687 O O . ALA A 1 94 ? 1.296 -8.209 2.627 1.00 97.31 94 ALA A O 1
ATOM 688 N N . LEU A 1 95 ? 2.317 -6.785 1.215 1.00 95.88 95 LEU A N 1
ATOM 689 C CA . LEU A 1 95 ? 1.252 -5.777 1.194 1.00 95.88 95 LEU A CA 1
ATOM 690 C C . LEU A 1 95 ? -0.089 -6.362 0.752 1.00 95.88 95 LEU A C 1
ATOM 692 O O . LEU A 1 95 ? -1.112 -6.077 1.371 1.00 95.88 95 LEU A O 1
ATOM 696 N N . SER A 1 96 ? -0.078 -7.211 -0.276 1.00 95.62 96 SER A N 1
ATOM 697 C CA . SER A 1 96 ? -1.290 -7.859 -0.790 1.00 95.62 96 SER A CA 1
ATOM 698 C C . SER A 1 96 ? -1.959 -8.728 0.281 1.00 95.62 96 SER A C 1
ATOM 700 O O . SER A 1 96 ? -3.166 -8.631 0.504 1.00 95.62 96 SER A O 1
ATOM 702 N N . GLY A 1 97 ? -1.173 -9.519 1.019 1.00 95.81 97 GLY A N 1
ATOM 703 C CA . GLY A 1 97 ? -1.691 -10.312 2.139 1.00 95.81 97 GLY A CA 1
ATOM 704 C C . GLY A 1 97 ? -2.182 -9.453 3.311 1.00 95.81 97 GLY A C 1
ATOM 705 O O . GLY A 1 97 ? -3.223 -9.732 3.913 1.00 95.81 97 GLY A O 1
ATOM 706 N N . MET A 1 98 ? -1.468 -8.373 3.630 1.00 95.69 98 MET A N 1
ATOM 707 C CA . MET A 1 98 ? -1.829 -7.470 4.727 1.00 95.69 98 MET A CA 1
ATOM 708 C C . MET A 1 98 ? -3.137 -6.720 4.458 1.00 95.69 98 MET A C 1
ATOM 710 O O . MET A 1 98 ? -3.988 -6.662 5.342 1.00 95.69 98 MET A O 1
ATOM 714 N N . LEU A 1 99 ? -3.354 -6.205 3.245 1.00 92.75 99 LEU A N 1
ATOM 715 C CA . LEU A 1 99 ? -4.610 -5.530 2.895 1.00 92.75 99 LEU A CA 1
ATOM 716 C C . LEU A 1 99 ? -5.807 -6.490 2.955 1.00 92.75 99 LEU A C 1
ATOM 718 O O . LEU A 1 99 ? -6.828 -6.162 3.567 1.00 92.75 99 LEU A O 1
ATOM 722 N N . GLY A 1 100 ? -5.649 -7.717 2.446 1.00 91.56 100 GLY A N 1
ATOM 723 C CA . GLY A 1 100 ? -6.687 -8.746 2.545 1.00 91.56 100 GLY A CA 1
ATOM 724 C C . GLY A 1 100 ? -7.045 -9.097 3.996 1.00 91.56 100 GLY A C 1
ATOM 725 O O . GLY A 1 100 ? -8.223 -9.168 4.363 1.00 91.56 100 GLY A O 1
ATOM 726 N N . THR A 1 101 ? -6.041 -9.257 4.866 1.00 94.25 101 THR A N 1
ATOM 727 C CA . THR A 1 101 ? -6.274 -9.541 6.295 1.00 94.25 101 THR A CA 1
ATOM 728 C C . THR A 1 101 ? -6.855 -8.342 7.050 1.00 94.25 101 THR A C 1
ATOM 730 O O . THR A 1 101 ? -7.718 -8.532 7.914 1.00 94.25 101 THR A O 1
ATOM 733 N N . ALA A 1 102 ? -6.466 -7.109 6.714 1.00 91.88 102 ALA A N 1
ATOM 734 C CA . ALA A 1 102 ? -7.074 -5.897 7.262 1.00 91.88 102 ALA A CA 1
ATOM 735 C C . ALA A 1 102 ? -8.578 -5.829 6.944 1.00 91.88 102 ALA A C 1
ATOM 737 O O . ALA A 1 102 ? -9.374 -5.555 7.843 1.00 91.88 102 ALA A O 1
ATOM 738 N N . GLY A 1 103 ? -8.982 -6.182 5.716 1.00 90.25 103 GLY A N 1
ATOM 739 C CA . GLY A 1 103 ? -10.389 -6.291 5.306 1.00 90.25 103 GLY A CA 1
ATOM 740 C C . GLY A 1 103 ? -11.223 -7.199 6.197 1.00 90.25 103 GLY A C 1
ATOM 741 O O . GLY A 1 103 ? -12.296 -6.813 6.668 1.00 90.25 103 GLY A O 1
ATOM 742 N N . GLY A 1 104 ? -10.701 -8.386 6.501 1.00 91.81 104 GLY A N 1
ATOM 743 C CA . GLY A 1 104 ? -11.344 -9.307 7.435 1.00 91.81 104 GLY A CA 1
ATOM 744 C C . GLY A 1 104 ? -11.482 -8.724 8.844 1.00 91.81 104 GLY A C 1
ATOM 745 O O . GLY A 1 104 ? -12.532 -8.869 9.471 1.00 91.81 104 GLY A O 1
ATOM 746 N N . ASN A 1 105 ? -10.455 -8.030 9.343 1.00 92.81 105 ASN A N 1
ATOM 747 C CA . ASN A 1 105 ? -10.490 -7.454 10.688 1.00 92.81 105 ASN A CA 1
ATOM 748 C C . ASN A 1 105 ? -11.416 -6.232 10.793 1.00 92.81 105 ASN A C 1
ATOM 750 O O . ASN A 1 105 ? -12.047 -6.074 11.831 1.00 92.81 105 ASN A O 1
ATOM 754 N N . PHE A 1 106 ? -11.595 -5.426 9.741 1.00 90.12 106 PHE A N 1
ATOM 755 C CA . PHE A 1 106 ? -12.594 -4.344 9.750 1.00 90.12 106 PHE A CA 1
ATOM 756 C C . PHE A 1 106 ? -14.027 -4.867 9.863 1.00 90.12 106 PHE A C 1
ATOM 758 O O . PHE A 1 106 ? -14.820 -4.331 10.637 1.00 90.12 106 PHE A O 1
ATOM 765 N N . ARG A 1 107 ? -14.341 -5.968 9.170 1.00 89.81 107 ARG A N 1
ATOM 766 C CA . ARG A 1 107 ? -15.642 -6.643 9.309 1.00 89.81 107 ARG A CA 1
ATOM 767 C C . ARG A 1 107 ? -15.854 -7.177 10.726 1.00 89.81 107 ARG A C 1
ATOM 769 O O . ARG A 1 107 ? -16.956 -7.081 11.253 1.00 89.81 107 ARG A O 1
ATOM 776 N N . ARG A 1 108 ? -14.795 -7.695 11.360 1.00 90.44 108 ARG A N 1
ATOM 777 C CA . ARG A 1 108 ? -14.822 -8.145 12.764 1.00 90.44 108 ARG A CA 1
ATOM 778 C C . ARG A 1 108 ? -14.977 -6.986 13.748 1.00 90.44 108 ARG A C 1
ATOM 780 O O . ARG A 1 108 ? -15.769 -7.101 14.673 1.00 90.44 108 ARG A O 1
ATOM 787 N N . ALA A 1 109 ? -14.290 -5.866 13.517 1.00 89.25 109 ALA A N 1
ATOM 788 C CA . ALA A 1 109 ? -14.421 -4.654 14.326 1.00 89.25 109 ALA A CA 1
ATOM 789 C C . ALA A 1 109 ? -15.842 -4.082 14.266 1.00 89.25 109 ALA A C 1
ATOM 791 O O . ALA A 1 109 ? -16.346 -3.579 15.257 1.00 89.25 109 ALA A O 1
ATOM 792 N N . ARG A 1 110 ? -16.515 -4.201 13.116 1.00 88.00 110 ARG A N 1
ATOM 793 C CA . ARG A 1 110 ? -17.922 -3.812 12.955 1.00 88.00 110 ARG A CA 1
ATOM 794 C C . ARG A 1 110 ? -18.906 -4.750 13.666 1.00 88.00 110 ARG A C 1
ATOM 796 O O . ARG A 1 110 ? -20.040 -4.355 13.905 1.00 88.00 110 ARG A O 1
ATOM 803 N N . ALA A 1 111 ? -18.487 -5.975 13.963 1.00 88.44 111 ALA A N 1
ATOM 804 C CA . ALA A 1 111 ? -19.244 -6.949 14.743 1.00 88.44 111 ALA A CA 1
ATOM 805 C C . ALA A 1 111 ? -18.870 -6.912 16.240 1.00 88.44 111 ALA A C 1
ATOM 807 O O . ALA A 1 111 ? -19.062 -7.910 16.930 1.00 88.44 111 ALA A O 1
ATOM 808 N N . ASP A 1 112 ? -18.276 -5.806 16.705 1.00 85.19 112 ASP A N 1
ATOM 809 C CA . ASP A 1 112 ? -17.842 -5.566 18.087 1.00 85.19 112 ASP A CA 1
ATOM 810 C C . ASP A 1 112 ? -16.957 -6.679 18.676 1.00 85.19 112 ASP A C 1
ATOM 812 O O . ASP A 1 112 ? -16.938 -6.931 19.881 1.00 85.19 112 ASP A O 1
ATOM 816 N N . GLN A 1 113 ? -16.179 -7.357 17.824 1.00 86.88 113 GLN A N 1
ATOM 817 C CA . GLN A 1 113 ? -15.207 -8.335 18.299 1.00 86.88 113 GLN A CA 1
ATOM 818 C C . GLN A 1 113 ? -14.040 -7.631 18.985 1.00 86.88 113 GLN A C 1
ATOM 820 O O . GLN A 1 113 ? -13.364 -6.785 18.386 1.00 86.88 113 GLN A O 1
ATOM 825 N N . ALA A 1 114 ? -13.761 -8.058 20.217 1.00 75.25 114 ALA A N 1
ATOM 826 C CA . ALA A 1 114 ? -12.580 -7.644 20.956 1.00 75.25 114 ALA A CA 1
ATOM 827 C C . ALA A 1 114 ? -11.301 -7.862 20.118 1.00 75.25 114 ALA A C 1
ATOM 829 O O . ALA A 1 114 ? -11.205 -8.788 19.309 1.00 75.25 114 ALA A O 1
ATOM 830 N N . ASP A 1 115 ? -10.329 -6.967 20.287 1.00 88.31 115 ASP A N 1
ATOM 831 C CA . ASP A 1 115 ? -9.006 -6.961 19.639 1.00 88.31 115 ASP A CA 1
ATOM 832 C C . ASP A 1 115 ? -8.947 -6.677 18.131 1.00 88.31 115 ASP A C 1
ATOM 834 O O . ASP A 1 115 ? -7.848 -6.531 17.581 1.00 88.31 115 ASP A O 1
ATOM 838 N N . ALA A 1 116 ? -10.078 -6.553 17.431 1.00 90.69 116 ALA A N 1
ATOM 839 C CA . ALA A 1 116 ? -10.065 -6.296 15.990 1.00 90.69 116 ALA A CA 1
ATOM 840 C C . ALA A 1 116 ? -9.343 -4.979 15.638 1.00 90.69 116 ALA A C 1
ATOM 842 O O . ALA A 1 116 ? -8.538 -4.952 14.706 1.00 90.69 116 ALA A O 1
ATOM 843 N N . GLY A 1 117 ? -9.549 -3.920 16.431 1.00 91.69 117 GLY A N 1
ATOM 844 C CA . GLY A 1 117 ? -8.855 -2.635 16.279 1.00 91.69 117 GLY A CA 1
ATOM 845 C C . GLY A 1 117 ? -7.333 -2.752 16.405 1.00 91.69 117 GLY A C 1
ATOM 846 O O . GLY A 1 117 ? -6.603 -2.314 15.518 1.00 91.69 117 GLY A O 1
ATOM 847 N N . GLY A 1 118 ? -6.843 -3.438 17.444 1.00 93.88 118 GLY A N 1
ATOM 848 C CA . GLY A 1 118 ? -5.403 -3.624 17.661 1.00 93.88 118 GLY A CA 1
ATOM 849 C C . GLY A 1 118 ? -4.730 -4.449 16.558 1.00 93.88 118 GLY A C 1
ATOM 850 O O . GLY A 1 118 ? -3.585 -4.188 16.183 1.00 93.88 118 GLY A O 1
ATOM 851 N N . ARG A 1 119 ? -5.445 -5.420 15.974 1.00 95.19 119 ARG A N 1
ATOM 852 C CA . ARG A 1 119 ? -4.955 -6.164 14.801 1.00 95.19 119 ARG A CA 1
ATOM 853 C C . ARG A 1 119 ? -4.858 -5.269 13.573 1.00 95.19 119 ARG A C 1
ATOM 855 O O . ARG A 1 119 ? -3.841 -5.316 12.887 1.00 95.19 119 ARG A O 1
ATOM 862 N N . ILE A 1 120 ? -5.875 -4.445 13.319 1.00 95.19 120 ILE A N 1
ATOM 863 C CA . ILE A 1 120 ? -5.864 -3.473 12.218 1.00 95.19 120 ILE A CA 1
ATOM 864 C C . ILE A 1 120 ? -4.687 -2.506 12.374 1.00 95.19 120 ILE A C 1
ATOM 866 O O . ILE A 1 120 ? -3.980 -2.264 11.400 1.00 95.19 120 ILE A O 1
ATOM 870 N N . GLU A 1 121 ? -4.442 -1.997 13.585 1.00 96.75 121 GLU A N 1
ATOM 871 C CA . GLU A 1 121 ? -3.343 -1.066 13.857 1.00 96.75 121 GLU A CA 1
ATOM 872 C C . GLU A 1 121 ? -1.989 -1.681 13.498 1.00 96.75 121 GLU A C 1
ATOM 874 O O . GLU A 1 121 ? -1.221 -1.097 12.733 1.00 96.75 121 GLU A O 1
ATOM 879 N N . ARG A 1 122 ? -1.717 -2.890 14.006 1.00 96.88 122 ARG A N 1
ATOM 880 C CA . ARG A 1 122 ? -0.458 -3.600 13.744 1.00 96.88 122 ARG A CA 1
ATOM 881 C C . ARG A 1 122 ? -0.294 -3.925 12.265 1.00 96.88 122 ARG A C 1
ATOM 883 O O . ARG A 1 122 ? 0.773 -3.678 11.711 1.00 96.88 122 ARG A O 1
ATOM 890 N N . ILE A 1 123 ? -1.341 -4.447 11.622 1.00 96.44 123 ILE A N 1
ATOM 891 C CA . ILE A 1 123 ? -1.315 -4.765 10.188 1.00 96.44 123 ILE A CA 1
ATOM 892 C C . ILE A 1 123 ? -1.052 -3.495 9.377 1.00 96.44 123 ILE A C 1
ATOM 894 O O . ILE A 1 123 ? -0.183 -3.507 8.513 1.00 96.44 123 ILE A O 1
ATOM 898 N N . GLY A 1 124 ? -1.747 -2.396 9.677 1.00 95.50 124 GLY A N 1
ATOM 899 C CA . GLY A 1 124 ? -1.561 -1.116 9.000 1.00 95.50 124 GLY A CA 1
ATOM 900 C C . GLY A 1 124 ? -0.150 -0.556 9.177 1.00 95.50 124 GLY A C 1
ATOM 901 O O . GLY A 1 124 ? 0.457 -0.126 8.200 1.00 95.50 124 GLY A O 1
ATOM 902 N N . GLY A 1 125 ? 0.403 -0.612 10.392 1.00 96.38 125 GLY A N 1
ATOM 903 C CA . GLY A 1 125 ? 1.763 -0.152 10.677 1.00 96.38 125 GLY A CA 1
ATOM 904 C C . GLY A 1 125 ? 2.829 -0.965 9.937 1.00 96.38 125 GLY A C 1
ATOM 905 O O . GLY A 1 125 ? 3.702 -0.392 9.287 1.00 96.38 125 GLY A O 1
ATOM 906 N N . ILE A 1 126 ? 2.729 -2.300 9.960 1.00 97.31 126 ILE A N 1
ATOM 907 C CA . ILE A 1 126 ? 3.650 -3.172 9.213 1.00 97.31 126 ILE A CA 1
ATOM 908 C C . ILE A 1 126 ? 3.482 -2.952 7.705 1.00 97.31 126 ILE A C 1
ATOM 910 O O . ILE A 1 126 ? 4.474 -2.839 6.989 1.00 97.31 126 ILE A O 1
ATOM 914 N N . ALA A 1 127 ? 2.248 -2.818 7.217 1.00 96.88 127 ALA A N 1
ATOM 915 C CA . ALA A 1 127 ? 1.985 -2.548 5.810 1.00 96.88 127 ALA A CA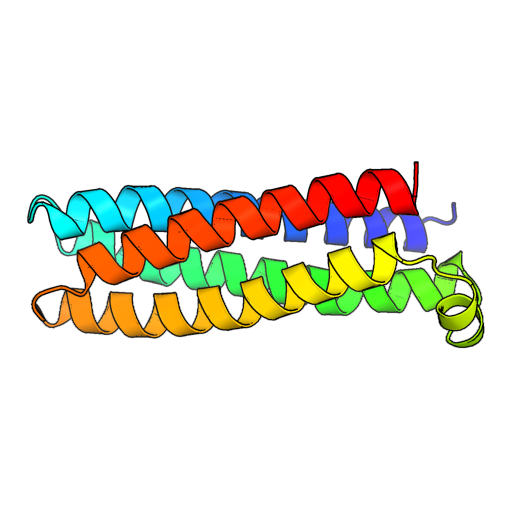 1
ATOM 916 C C . ALA A 1 127 ? 2.577 -1.199 5.370 1.00 96.88 127 ALA A C 1
ATOM 918 O O . ALA A 1 127 ? 3.177 -1.122 4.302 1.00 96.88 127 ALA A O 1
ATOM 919 N N . ALA A 1 128 ? 2.502 -0.156 6.200 1.00 96.38 128 ALA A N 1
ATOM 920 C CA . ALA A 1 128 ? 3.139 1.128 5.911 1.00 96.38 128 ALA A CA 1
ATOM 921 C C . ALA A 1 128 ? 4.671 0.996 5.805 1.00 96.38 128 ALA A C 1
ATOM 923 O O . ALA A 1 128 ? 5.279 1.563 4.894 1.00 96.38 128 ALA A O 1
ATOM 924 N N . LEU A 1 129 ? 5.295 0.191 6.674 1.00 97.44 129 LEU A N 1
ATOM 925 C CA . LEU A 1 129 ? 6.724 -0.126 6.576 1.00 97.44 129 LEU A CA 1
ATOM 926 C C . LEU A 1 129 ? 7.051 -0.911 5.299 1.00 97.44 129 LEU A C 1
ATOM 928 O O . LEU A 1 129 ? 8.034 -0.599 4.630 1.00 97.44 129 LEU A O 1
ATOM 932 N N . CYS A 1 130 ? 6.220 -1.882 4.910 1.00 97.06 130 CYS A N 1
ATOM 933 C CA . CYS A 1 130 ? 6.384 -2.585 3.638 1.00 97.06 130 CYS A CA 1
ATOM 934 C C . CYS A 1 130 ? 6.253 -1.631 2.445 1.00 97.06 130 CYS A C 1
ATOM 936 O O . CYS A 1 130 ? 7.052 -1.717 1.519 1.00 97.06 130 CYS A O 1
ATOM 938 N N . ALA A 1 131 ? 5.299 -0.696 2.467 1.00 96.44 131 ALA A N 1
ATOM 939 C CA . ALA A 1 131 ? 5.134 0.303 1.413 1.00 96.44 131 ALA A CA 1
ATOM 940 C C . ALA A 1 131 ? 6.363 1.216 1.291 1.00 96.44 131 ALA A C 1
ATOM 942 O O . ALA A 1 131 ? 6.827 1.480 0.180 1.00 96.44 131 ALA A O 1
ATOM 943 N N . LEU A 1 132 ? 6.956 1.623 2.417 1.00 97.00 132 LEU A N 1
ATOM 944 C CA . LEU A 1 132 ? 8.238 2.328 2.419 1.00 97.00 132 LEU A CA 1
ATOM 945 C C . LEU A 1 132 ? 9.359 1.455 1.833 1.00 97.00 132 LEU A C 1
ATOM 947 O O . LEU A 1 132 ? 10.133 1.923 1.001 1.00 97.00 132 LEU A O 1
ATOM 951 N N . GLY A 1 133 ? 9.400 0.171 2.198 1.00 97.12 133 GLY A N 1
ATOM 952 C CA . GLY A 1 133 ? 10.316 -0.814 1.624 1.00 97.12 133 GLY A CA 1
ATOM 953 C C . GLY A 1 133 ? 10.191 -0.929 0.102 1.00 97.12 133 GLY A C 1
ATOM 954 O O . GLY A 1 133 ? 11.210 -0.945 -0.589 1.00 97.12 133 GLY A O 1
ATOM 955 N N . VAL A 1 134 ? 8.967 -0.923 -0.444 1.00 97.00 134 VAL A N 1
ATOM 956 C CA . VAL A 1 134 ? 8.709 -0.882 -1.898 1.00 97.00 134 VAL A CA 1
ATOM 957 C C . VAL A 1 134 ? 9.311 0.371 -2.531 1.00 97.00 134 VAL A C 1
ATOM 959 O O . VAL A 1 134 ? 9.949 0.269 -3.575 1.00 97.00 134 VAL A O 1
ATOM 962 N N . ILE A 1 135 ? 9.130 1.545 -1.919 1.00 95.81 135 ILE A N 1
ATOM 963 C CA . ILE A 1 135 ? 9.650 2.817 -2.447 1.00 95.81 135 ILE A CA 1
ATOM 964 C C . ILE A 1 135 ? 11.182 2.811 -2.466 1.00 95.81 135 ILE A C 1
ATOM 966 O O . ILE A 1 135 ? 11.786 3.095 -3.499 1.00 95.81 135 ILE A O 1
ATOM 970 N N . VAL A 1 136 ? 11.812 2.444 -1.347 1.00 96.69 136 VAL A N 1
ATOM 971 C CA . VAL A 1 136 ? 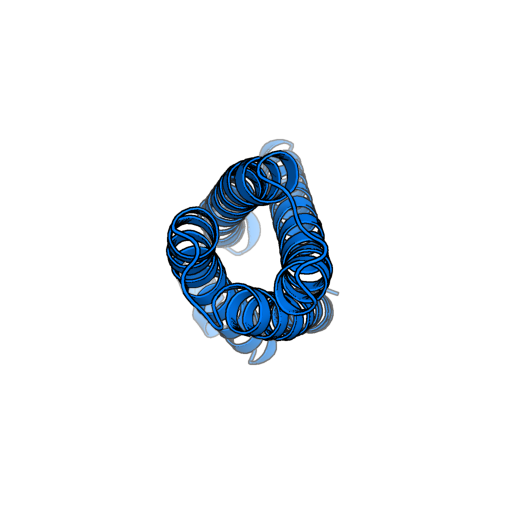13.277 2.430 -1.213 1.00 96.69 136 VAL A CA 1
ATOM 972 C C . VAL A 1 136 ? 13.900 1.419 -2.175 1.00 96.69 136 VAL A C 1
ATOM 974 O O . 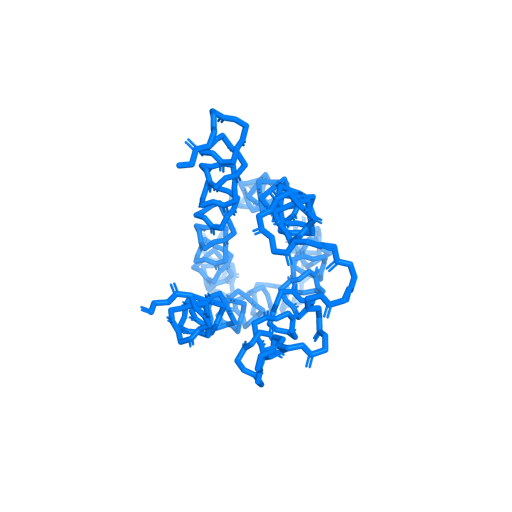VAL A 1 136 ? 14.798 1.761 -2.939 1.00 96.69 136 VAL A O 1
ATOM 977 N N . SER A 1 137 ? 13.394 0.186 -2.202 1.00 94.94 137 SER A N 1
ATOM 978 C CA . SER A 1 137 ? 13.890 -0.846 -3.124 1.00 94.94 137 SER A CA 1
ATOM 979 C C . SER A 1 137 ? 13.673 -0.477 -4.595 1.00 94.94 137 SER A C 1
ATOM 981 O O . SER A 1 137 ? 14.536 -0.754 -5.428 1.00 94.94 137 SER A O 1
ATOM 983 N N . ALA A 1 138 ? 12.572 0.205 -4.931 1.00 91.94 138 ALA A N 1
ATOM 984 C CA . ALA A 1 138 ? 12.353 0.728 -6.276 1.00 91.94 138 ALA A CA 1
ATOM 985 C C . ALA A 1 138 ? 13.396 1.786 -6.663 1.00 91.94 138 ALA A C 1
ATOM 987 O O . ALA A 1 138 ? 13.885 1.741 -7.791 1.00 91.94 138 ALA A O 1
ATOM 988 N N . ALA A 1 139 ? 13.770 2.684 -5.745 1.00 92.56 139 ALA A N 1
ATOM 989 C CA . ALA A 1 139 ? 14.804 3.689 -5.989 1.00 92.56 139 ALA A CA 1
ATOM 990 C C . ALA A 1 139 ? 16.163 3.044 -6.307 1.00 92.56 139 ALA A C 1
ATOM 992 O O . ALA A 1 139 ? 16.796 3.433 -7.275 1.00 92.56 139 ALA A O 1
ATOM 993 N N . PHE A 1 140 ? 16.566 1.997 -5.581 1.00 92.00 140 PHE A N 1
ATOM 994 C CA . PHE A 1 140 ? 17.808 1.265 -5.882 1.00 92.00 140 PHE A CA 1
ATOM 995 C C . PHE A 1 140 ? 17.733 0.376 -7.131 1.00 92.00 140 PHE A C 1
ATOM 997 O O . PHE A 1 140 ? 18.762 -0.019 -7.669 1.00 92.00 140 PHE A O 1
ATOM 1004 N N . THR A 1 141 ? 16.530 0.014 -7.579 1.00 88.50 141 THR A N 1
ATOM 1005 C CA . THR A 1 141 ? 16.353 -0.802 -8.790 1.00 88.50 141 THR A CA 1
ATOM 1006 C C . THR A 1 141 ? 16.377 0.050 -10.061 1.00 88.50 141 THR A C 1
ATOM 1008 O O . THR A 1 141 ? 16.801 -0.431 -11.109 1.00 88.50 141 THR A O 1
ATOM 1011 N N . PHE A 1 142 ? 15.859 1.282 -9.995 1.00 84.12 142 PHE A N 1
ATOM 1012 C CA . PHE A 1 142 ? 15.551 2.093 -11.180 1.00 84.12 142 PHE A CA 1
ATOM 1013 C C . PHE A 1 142 ? 16.105 3.525 -11.162 1.00 84.12 142 PHE A C 1
ATOM 1015 O O . PHE A 1 142 ? 15.893 4.232 -12.150 1.00 84.12 142 PHE A O 1
ATOM 1022 N N . GLY A 1 143 ? 16.725 3.961 -10.063 1.00 76.94 143 GLY A N 1
ATOM 1023 C CA . GLY A 1 143 ? 17.490 5.209 -9.971 1.00 76.94 143 GLY A CA 1
ATOM 1024 C C . GLY A 1 143 ? 18.920 5.008 -10.439 1.00 76.94 143 GLY A C 1
ATOM 1025 O O . GLY A 1 143 ? 19.432 5.947 -11.081 1.00 76.94 143 GLY A O 1
#

Foldseek 3Di:
DPPVLVVLVVLLVLLLVLLLVLLLLLQVLLVCLLVVNDDPVSLVVNLVSLVSNVSSLVSNVPSVQVSCVPPVPHPVSVVVQDPLVVQLVVLSVLSVVLSVVLNVLSVVSSVVHHCSSVSSNVSSVVNSVSSVSNVVSVVVRPD

Sequence (143 aa):
MGIVNSLLLAAHLAGLAMIVGATLVLWRAGGVLARGEGGPGLTRLGERVIVLGDIGLGLNWISGPVMIFTKYGGFGAFVGLGPWFWLKLAFVVALSGMLGTAGGNFRRARADQADAGGRIERIGGIAALCALGVIVSAAFTFG

pLDDT: mean 91.53, std 7.07, range [62.84, 97.69]